Protein AF-V4NIL1-F1 (afdb_monomer_lite)

Structure (mmCIF, N/CA/C/O backbone):
data_AF-V4NIL1-F1
#
_entry.id   AF-V4NIL1-F1
#
loop_
_atom_site.group_PDB
_atom_site.id
_atom_site.type_symbol
_atom_site.label_atom_id
_atom_site.label_alt_id
_atom_site.label_comp_id
_atom_site.label_asym_id
_atom_site.label_entity_id
_atom_site.label_seq_id
_atom_site.pdbx_PDB_ins_code
_atom_site.Cartn_x
_atom_site.Cartn_y
_atom_site.Cartn_z
_atom_site.occupancy
_atom_site.B_iso_or_equiv
_atom_site.auth_seq_id
_atom_site.auth_comp_id
_atom_site.auth_asym_id
_atom_site.auth_atom_id
_atom_site.pdbx_PDB_model_num
ATOM 1 N N . MET A 1 1 ? -1.219 77.498 -0.503 1.00 43.25 1 MET A N 1
ATOM 2 C CA . MET A 1 1 ? -2.189 77.074 -1.540 1.00 43.25 1 MET A CA 1
ATOM 3 C C . MET A 1 1 ? -2.901 75.789 -1.076 1.00 43.25 1 MET A C 1
ATOM 5 O O . MET A 1 1 ? -2.664 74.722 -1.601 1.00 43.25 1 MET A O 1
ATOM 9 N N . LYS A 1 2 ? -3.561 75.723 0.083 1.00 44.47 2 LYS A N 1
ATOM 10 C CA . LYS A 1 2 ? -4.919 76.182 0.446 1.00 44.47 2 LYS A CA 1
ATOM 11 C C . LYS A 1 2 ? -6.154 75.557 -0.244 1.00 44.47 2 LYS A C 1
ATOM 13 O O . LYS A 1 2 ? -7.225 75.827 0.271 1.00 44.47 2 LYS A O 1
ATOM 18 N N . HIS A 1 3 ? -6.069 74.668 -1.248 1.00 43.72 3 HIS A N 1
ATOM 19 C CA . HIS A 1 3 ? -7.314 74.129 -1.858 1.00 43.72 3 HIS A CA 1
ATOM 20 C C . HIS A 1 3 ? -7.399 72.647 -2.268 1.00 43.72 3 HIS A C 1
ATOM 22 O O . HIS A 1 3 ? -8.458 72.251 -2.731 1.00 43.72 3 HIS A O 1
ATOM 28 N N . PHE A 1 4 ? -6.408 71.788 -2.018 1.00 43.69 4 PHE A N 1
ATOM 29 C CA . PHE A 1 4 ? -6.580 70.338 -2.280 1.00 43.69 4 PHE A CA 1
ATOM 30 C C . PHE A 1 4 ? -6.965 69.513 -1.041 1.00 43.69 4 PHE A C 1
ATOM 32 O O . PHE A 1 4 ? -7.106 68.296 -1.094 1.00 43.69 4 PHE A O 1
ATOM 39 N N . LEU A 1 5 ? -7.205 70.196 0.081 1.00 43.00 5 LEU A N 1
ATOM 40 C CA . LEU A 1 5 ? -7.818 69.643 1.281 1.00 43.00 5 LEU A CA 1
ATOM 41 C C . LEU A 1 5 ? -9.342 69.685 1.117 1.00 43.00 5 LEU A C 1
ATOM 43 O O . LEU A 1 5 ? -9.956 70.663 1.539 1.00 43.00 5 LEU A O 1
ATOM 47 N N . LYS A 1 6 ? -9.915 68.670 0.457 1.00 42.50 6 LYS A N 1
ATOM 48 C CA . LYS A 1 6 ? -11.299 68.154 0.577 1.00 42.50 6 LYS A CA 1
ATOM 49 C C . LYS A 1 6 ? -11.671 67.419 -0.713 1.00 42.50 6 LYS A C 1
ATOM 51 O O . LYS A 1 6 ? -11.491 67.965 -1.791 1.00 42.50 6 LYS A O 1
ATOM 56 N N . ILE A 1 7 ? -12.311 66.261 -0.542 1.00 48.97 7 ILE A N 1
ATOM 57 C CA . ILE A 1 7 ? -12.975 65.434 -1.567 1.00 48.97 7 ILE A CA 1
ATOM 58 C C . ILE A 1 7 ? -12.047 64.395 -2.203 1.00 48.97 7 ILE A C 1
ATOM 60 O O . ILE A 1 7 ? -11.351 64.664 -3.166 1.00 48.97 7 ILE A O 1
ATOM 64 N N . PHE A 1 8 ? -12.040 63.200 -1.617 1.00 42.56 8 PHE A N 1
ATOM 65 C CA . PHE A 1 8 ? -12.486 61.944 -2.240 1.00 42.56 8 PHE A CA 1
ATOM 66 C C . PHE A 1 8 ? -12.388 60.886 -1.126 1.00 42.56 8 PHE A C 1
ATOM 68 O O . PHE A 1 8 ? -11.316 60.430 -0.756 1.00 42.56 8 PHE A O 1
ATOM 75 N N . LEU A 1 9 ? -13.438 60.793 -0.310 1.00 40.81 9 LEU A N 1
ATOM 76 C CA . LEU A 1 9 ? -14.418 59.706 -0.407 1.00 40.81 9 LEU A CA 1
ATOM 77 C C . LEU A 1 9 ? -13.811 58.357 -0.001 1.00 40.81 9 LEU A C 1
ATOM 79 O O . LEU A 1 9 ? -13.257 57.624 -0.809 1.00 40.81 9 LEU A O 1
ATOM 83 N N . ILE A 1 10 ? -13.947 58.088 1.299 1.00 49.12 10 ILE A N 1
ATOM 84 C CA . ILE A 1 10 ? -14.328 56.808 1.912 1.00 49.12 10 ILE A CA 1
ATOM 85 C C . ILE A 1 10 ? -14.485 55.691 0.868 1.00 49.12 10 ILE A C 1
ATOM 87 O O . ILE A 1 10 ? -15.557 55.513 0.295 1.00 49.12 10 ILE A O 1
ATOM 91 N N . SER A 1 11 ? -13.422 54.923 0.644 1.00 42.00 11 SER A N 1
ATOM 92 C CA . SER A 1 11 ? -13.548 53.591 0.066 1.00 42.00 11 SER A CA 1
ATOM 93 C C . SER A 1 11 ? -13.530 52.619 1.237 1.00 42.00 11 SER A C 1
ATOM 95 O O . SER A 1 11 ? -12.477 52.263 1.765 1.00 42.00 11 SER A O 1
ATOM 97 N N . ALA A 1 12 ? -14.722 52.284 1.728 1.00 49.41 12 ALA A N 1
ATOM 98 C CA . ALA A 1 12 ? -14.897 51.150 2.613 1.00 49.41 12 ALA A CA 1
ATOM 99 C C . ALA A 1 12 ? -14.550 49.900 1.798 1.00 49.41 12 ALA A C 1
ATOM 101 O O . ALA A 1 12 ? -15.352 49.434 0.992 1.00 49.41 12 ALA A O 1
ATOM 102 N N . VAL A 1 13 ? -13.327 49.397 1.965 1.00 53.53 13 VAL A N 1
ATOM 103 C CA . VAL A 1 13 ? -12.942 48.080 1.465 1.00 53.53 13 VAL A CA 1
ATOM 104 C C . VAL A 1 13 ? -13.720 47.066 2.294 1.00 53.53 13 VAL A C 1
ATOM 106 O O . VAL A 1 13 ? -13.313 46.677 3.387 1.00 53.53 13 VAL A O 1
ATOM 109 N N . THR A 1 14 ? -14.891 46.678 1.803 1.00 55.06 14 THR A N 1
ATOM 110 C CA . THR A 1 14 ? -15.589 45.482 2.256 1.00 55.06 14 THR A CA 1
ATOM 111 C C . THR A 1 14 ? -14.686 44.302 1.926 1.00 55.06 14 THR A C 1
ATOM 113 O O . THR A 1 14 ? -14.590 43.875 0.775 1.00 55.06 14 THR A O 1
ATOM 116 N N . ALA A 1 15 ? -13.989 43.796 2.943 1.00 53.03 15 ALA A N 1
ATOM 117 C CA . ALA A 1 15 ? -13.322 42.507 2.900 1.00 53.03 15 ALA A CA 1
ATOM 118 C C . ALA A 1 15 ? -14.399 41.439 2.681 1.00 53.03 15 ALA A C 1
ATOM 120 O O . ALA A 1 15 ? -14.999 40.922 3.623 1.00 53.03 15 ALA A O 1
ATOM 121 N N . THR A 1 16 ? -14.696 41.150 1.417 1.00 50.47 16 THR A N 1
ATOM 122 C CA . THR A 1 16 ? -15.377 39.917 1.054 1.00 50.47 16 THR A CA 1
ATOM 123 C C . THR A 1 16 ? -14.408 38.809 1.431 1.00 50.47 16 THR A C 1
ATOM 125 O O . THR A 1 16 ? -13.384 38.607 0.786 1.00 50.47 16 THR A O 1
ATOM 128 N N . ALA A 1 17 ? -14.674 38.157 2.563 1.00 51.53 17 ALA A N 1
ATOM 129 C CA . ALA A 1 17 ? -14.031 36.902 2.891 1.00 51.53 17 ALA A CA 1
ATOM 130 C C . ALA A 1 17 ? -14.327 35.967 1.718 1.00 51.53 17 ALA A C 1
ATOM 132 O O . ALA A 1 17 ? -15.462 35.515 1.555 1.00 51.53 17 ALA A O 1
ATOM 133 N N . LEU A 1 18 ? -13.333 35.747 0.852 1.00 51.47 18 LEU A N 1
ATOM 134 C CA . LEU A 1 18 ? -13.399 34.644 -0.088 1.00 51.47 18 LEU A CA 1
ATOM 135 C C . LEU A 1 18 ? -13.673 33.407 0.772 1.00 51.47 18 LEU A C 1
ATOM 137 O O . LEU A 1 18 ? -12.926 33.195 1.735 1.00 51.47 18 LEU A O 1
ATOM 141 N N . PRO A 1 19 ? -14.723 32.613 0.493 1.00 53.69 19 PRO A N 1
ATOM 142 C CA . PRO A 1 19 ? -14.821 31.306 1.106 1.00 53.69 19 PRO A CA 1
ATOM 143 C C . PRO A 1 19 ? -13.507 30.614 0.768 1.00 53.69 19 PRO A C 1
ATOM 145 O O . PRO A 1 19 ? -13.183 30.434 -0.408 1.00 53.69 19 PRO A O 1
ATOM 148 N N . ALA A 1 20 ? -12.708 30.330 1.800 1.00 52.22 20 ALA A N 1
ATOM 149 C CA . ALA A 1 20 ? -11.580 29.439 1.659 1.00 52.22 20 ALA A CA 1
ATOM 150 C C . ALA A 1 20 ? -12.162 28.220 0.959 1.00 52.22 20 ALA A C 1
ATOM 152 O O . ALA A 1 20 ? -13.078 27.591 1.495 1.00 52.22 20 ALA A O 1
ATOM 153 N N . ALA A 1 21 ? -11.722 27.964 -0.276 1.00 48.22 21 ALA A N 1
ATOM 154 C CA . ALA A 1 21 ? -11.978 26.687 -0.898 1.00 48.22 21 ALA A CA 1
ATOM 155 C C . ALA A 1 21 ? -11.570 25.689 0.174 1.00 48.22 21 ALA A C 1
ATOM 157 O O . ALA A 1 21 ? -10.415 25.696 0.612 1.00 48.22 21 ALA A O 1
ATOM 158 N N . ALA A 1 22 ? -12.543 24.946 0.700 1.00 45.50 22 ALA A N 1
ATOM 159 C CA . ALA A 1 22 ? -12.224 23.792 1.490 1.00 45.50 22 ALA A CA 1
ATOM 160 C C . ALA A 1 22 ? -11.367 22.978 0.531 1.00 45.50 22 ALA A C 1
ATOM 162 O O . ALA A 1 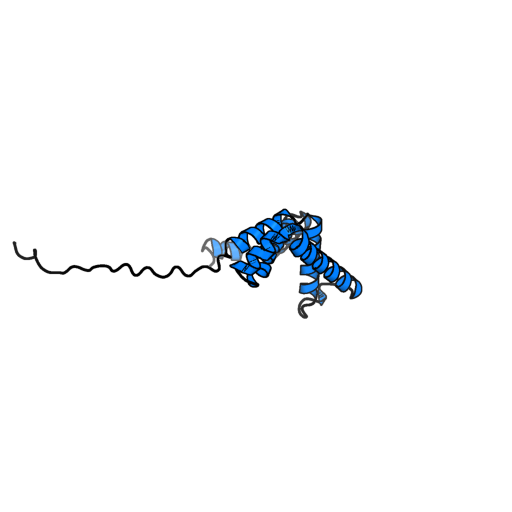22 ? -11.871 22.364 -0.411 1.00 45.50 22 ALA A O 1
ATOM 163 N N . ASN A 1 23 ? -10.048 23.023 0.733 1.00 46.41 23 ASN A N 1
ATOM 164 C CA . ASN A 1 23 ? -9.220 21.903 0.365 1.00 46.41 23 ASN A CA 1
ATOM 165 C C . ASN A 1 23 ? -10.045 20.701 0.814 1.00 46.41 23 ASN A C 1
ATOM 167 O O . ASN A 1 23 ? -10.635 20.743 1.901 1.00 46.41 23 ASN A O 1
ATOM 171 N N . ALA A 1 24 ? -10.128 19.659 -0.001 1.00 50.00 24 ALA A N 1
ATOM 172 C CA . ALA A 1 24 ? -10.564 18.355 0.470 1.00 50.00 24 ALA A CA 1
ATOM 173 C C . ALA A 1 24 ? -9.529 17.832 1.496 1.00 50.00 24 ALA A C 1
ATOM 175 O O . ALA A 1 24 ? -8.911 16.789 1.320 1.00 50.00 24 ALA A O 1
ATOM 176 N N . ALA A 1 25 ? -9.276 18.628 2.538 1.00 53.22 25 ALA A N 1
ATOM 177 C CA . ALA A 1 25 ? -8.710 18.294 3.805 1.00 53.22 25 ALA A CA 1
ATOM 178 C C . ALA A 1 25 ? -9.727 17.324 4.368 1.00 53.22 25 ALA A C 1
ATOM 180 O O . ALA A 1 25 ? -10.778 17.698 4.887 1.00 53.22 25 ALA A O 1
ATOM 181 N N . THR A 1 26 ? -9.428 16.063 4.103 1.00 68.88 26 THR A N 1
ATOM 182 C CA . THR A 1 26 ? -9.971 14.909 4.785 1.00 68.88 26 THR A CA 1
ATOM 183 C C . THR A 1 26 ? -10.296 15.309 6.220 1.00 68.88 26 THR A C 1
ATOM 185 O O . THR A 1 26 ? -9.435 15.844 6.930 1.00 68.88 26 THR A O 1
ATOM 188 N N . GLY A 1 27 ? -11.564 15.174 6.609 1.00 87.12 27 GLY A N 1
ATOM 189 C CA . GLY A 1 27 ? -12.029 15.642 7.909 1.00 87.12 27 GLY A CA 1
ATOM 190 C C . GLY A 1 27 ? -11.209 15.027 9.052 1.00 87.12 27 GLY A C 1
ATOM 191 O O . GLY A 1 27 ? -10.465 14.055 8.853 1.00 87.12 27 GLY A O 1
ATOM 192 N N . PRO A 1 28 ? -11.299 15.579 10.274 1.00 93.44 28 PRO A N 1
ATOM 193 C CA . PRO A 1 28 ? -10.537 15.074 11.415 1.00 93.44 28 PRO A CA 1
ATOM 194 C C . PRO A 1 28 ? -10.706 13.561 11.642 1.00 93.44 28 PRO A C 1
ATOM 196 O O . PRO A 1 28 ? -9.765 12.892 12.069 1.00 93.44 28 PRO A O 1
ATOM 199 N N . ALA A 1 29 ? -11.874 13.001 11.306 1.00 96.00 29 ALA A N 1
ATOM 200 C CA . ALA A 1 29 ? -12.145 11.574 11.436 1.00 96.00 29 ALA A CA 1
ATOM 201 C C . ALA A 1 29 ? -11.389 10.730 10.392 1.00 96.00 29 ALA A C 1
ATOM 203 O O . ALA A 1 29 ? -10.794 9.709 10.737 1.00 96.00 29 ALA A O 1
ATOM 204 N N . THR A 1 30 ? -11.323 11.182 9.139 1.00 96.81 30 THR A N 1
ATOM 205 C CA . THR A 1 30 ? -10.501 10.556 8.094 1.00 96.81 30 THR A CA 1
ATOM 206 C C . THR A 1 30 ? -9.017 10.593 8.454 1.00 96.81 30 THR A C 1
ATOM 208 O O . THR A 1 30 ? -8.294 9.621 8.232 1.00 96.81 30 THR A O 1
ATOM 211 N N . GLN A 1 31 ? -8.530 11.692 9.033 1.00 96.56 31 GLN A N 1
ATOM 212 C CA . GLN A 1 31 ? -7.140 11.779 9.495 1.00 96.56 31 GLN A CA 1
ATOM 213 C C . GLN A 1 31 ? -6.855 10.773 10.618 1.00 96.56 31 GLN A C 1
ATOM 215 O O . GLN A 1 31 ? -5.830 10.090 10.575 1.00 96.56 31 GLN A O 1
ATOM 220 N N . ALA A 1 32 ? -7.781 10.618 11.571 1.00 98.00 32 ALA A N 1
ATOM 221 C CA . ALA A 1 32 ? -7.675 9.618 12.633 1.00 98.00 32 ALA A CA 1
ATOM 222 C C . ALA A 1 32 ? -7.630 8.185 12.075 1.00 98.00 32 ALA A C 1
ATOM 224 O O . ALA A 1 32 ? -6.753 7.409 12.461 1.00 98.00 32 ALA A O 1
ATOM 225 N N . LEU A 1 33 ? -8.501 7.854 11.114 1.00 98.62 33 LEU A N 1
ATOM 226 C CA . LEU A 1 33 ? -8.471 6.556 10.436 1.00 98.62 33 LEU A CA 1
ATOM 227 C C . LEU A 1 33 ? -7.144 6.338 9.707 1.00 98.62 33 LEU A C 1
ATOM 229 O O . LEU A 1 33 ? -6.504 5.308 9.893 1.00 98.62 33 LEU A O 1
A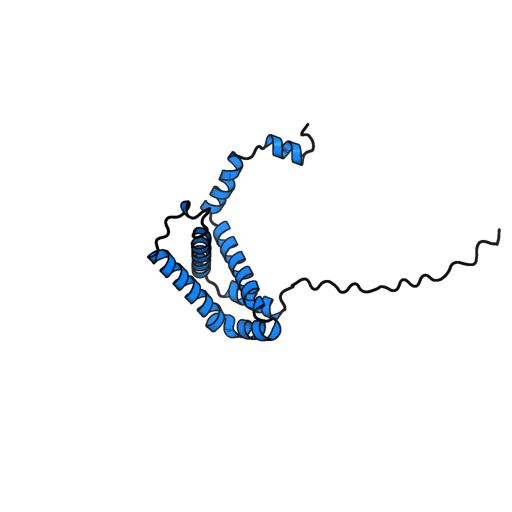TOM 233 N N . SER A 1 34 ? -6.681 7.331 8.949 1.00 98.31 34 SER A N 1
ATOM 234 C CA . SER A 1 34 ? -5.406 7.274 8.221 1.00 98.31 34 SER A CA 1
ATOM 235 C C . SER A 1 34 ? -4.232 6.995 9.166 1.00 98.31 34 SER A C 1
ATOM 237 O O . SER A 1 34 ? -3.413 6.113 8.908 1.00 98.31 34 SER A O 1
ATOM 239 N N . ALA A 1 35 ? -4.179 7.708 10.295 1.00 98.31 35 ALA A N 1
ATOM 240 C CA . ALA A 1 35 ? -3.160 7.520 11.320 1.00 98.31 35 ALA A CA 1
ATOM 241 C C . ALA A 1 35 ? -3.252 6.142 11.990 1.00 98.31 35 ALA A C 1
ATOM 243 O O . ALA A 1 35 ? -2.220 5.553 12.314 1.00 98.31 35 ALA A O 1
ATOM 244 N N . CYS A 1 36 ? -4.464 5.621 12.206 1.00 98.69 36 CYS A N 1
ATOM 245 C CA . CYS A 1 36 ? -4.653 4.270 12.717 1.00 98.69 36 CYS A CA 1
ATOM 246 C C . CYS A 1 36 ? -4.127 3.222 11.732 1.00 98.69 36 CYS A C 1
ATOM 248 O O . CYS A 1 36 ? -3.273 2.428 12.111 1.00 98.69 36 CYS A O 1
ATOM 250 N N . LEU A 1 37 ? -4.540 3.27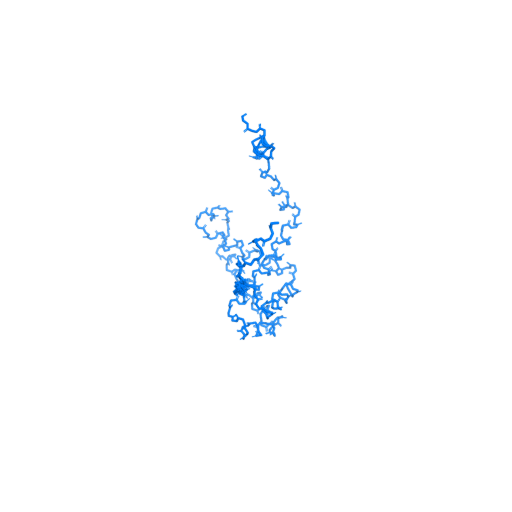3 10.460 1.00 98.56 37 LEU A N 1
ATOM 251 C CA . LEU A 1 37 ? -4.104 2.312 9.441 1.00 98.56 37 LEU A CA 1
ATOM 252 C C . LEU A 1 37 ? -2.577 2.257 9.322 1.00 98.56 37 LEU A C 1
ATOM 254 O O . LEU A 1 37 ? -1.991 1.178 9.336 1.00 98.56 37 LEU A O 1
ATOM 258 N N . VAL A 1 38 ? -1.927 3.423 9.255 1.00 98.00 38 VAL A N 1
ATOM 259 C CA . VAL A 1 38 ? -0.463 3.534 9.157 1.00 98.00 38 VAL A CA 1
ATOM 260 C C . VAL A 1 38 ? 0.247 2.957 10.385 1.00 98.00 38 VAL A C 1
ATOM 262 O O . VAL A 1 38 ? 1.320 2.377 10.245 1.00 98.00 38 VAL A O 1
ATOM 265 N N . ARG A 1 39 ? -0.325 3.121 11.584 1.00 98.12 39 ARG A N 1
ATOM 266 C CA . ARG A 1 39 ? 0.257 2.621 12.838 1.00 98.12 39 ARG A CA 1
ATOM 267 C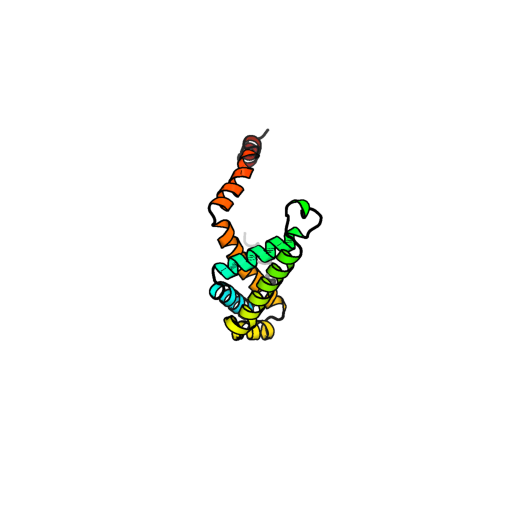 C . ARG A 1 39 ? 0.016 1.125 13.045 1.00 98.12 39 ARG A C 1
ATOM 269 O O . ARG A 1 39 ? 0.874 0.461 13.616 1.00 98.12 39 ARG A O 1
ATOM 276 N N . SER A 1 40 ? -1.139 0.621 12.622 1.00 98.38 40 SER A N 1
ATOM 277 C CA . SER A 1 40 ? -1.553 -0.769 12.837 1.00 98.38 40 SER A CA 1
ATOM 278 C C . SER A 1 40 ? -0.996 -1.730 11.785 1.00 98.38 40 SER A C 1
ATOM 280 O O . SER A 1 40 ? -0.871 -2.921 12.058 1.00 98.38 40 SER A O 1
ATOM 282 N N . ALA A 1 41 ? -0.640 -1.241 10.594 1.00 97.75 41 ALA A N 1
ATOM 283 C CA . ALA A 1 41 ? -0.019 -2.064 9.562 1.00 97.75 41 ALA A CA 1
ATOM 284 C C . ALA A 1 41 ? 1.450 -2.388 9.888 1.00 97.75 41 ALA A C 1
ATOM 286 O O . ALA A 1 41 ? 2.303 -1.501 9.991 1.00 97.75 41 ALA A O 1
ATOM 287 N N . SER A 1 42 ? 1.761 -3.679 9.978 1.00 96.75 42 SER A N 1
ATOM 288 C CA . SER A 1 42 ? 3.124 -4.193 10.125 1.00 96.75 42 SER A CA 1
ATOM 289 C C . SER A 1 42 ? 3.956 -4.031 8.841 1.00 96.75 42 SER A C 1
ATOM 291 O O . SER A 1 42 ? 3.451 -3.640 7.786 1.00 96.75 42 SER A O 1
ATOM 293 N N . ALA A 1 43 ? 5.250 -4.359 8.908 1.00 92.94 43 ALA A N 1
ATOM 294 C CA . ALA A 1 43 ? 6.106 -4.406 7.720 1.00 92.94 43 ALA A CA 1
ATOM 295 C C . ALA A 1 43 ? 5.612 -5.446 6.692 1.00 92.94 43 ALA A C 1
ATOM 297 O O . ALA A 1 43 ? 5.570 -5.156 5.496 1.00 92.94 43 ALA A O 1
ATOM 298 N N . ASP A 1 44 ? 5.155 -6.615 7.149 1.00 95.50 44 ASP A N 1
ATOM 299 C CA . ASP A 1 44 ? 4.618 -7.668 6.275 1.00 95.50 44 ASP A CA 1
ATOM 300 C C . ASP A 1 44 ? 3.286 -7.261 5.629 1.00 95.50 44 ASP A C 1
ATOM 302 O O . ASP A 1 44 ? 3.015 -7.591 4.470 1.00 95.50 44 ASP A O 1
ATOM 306 N N . ASP A 1 45 ? 2.467 -6.479 6.337 1.00 97.31 45 ASP A N 1
ATOM 307 C CA . ASP A 1 45 ? 1.244 -5.906 5.770 1.00 97.31 45 ASP A CA 1
ATOM 308 C C . ASP A 1 45 ? 1.564 -4.898 4.658 1.00 97.31 45 ASP A C 1
ATOM 310 O O . ASP A 1 45 ? 0.912 -4.892 3.614 1.00 97.31 45 ASP A O 1
ATOM 314 N N . GLN A 1 46 ? 2.603 -4.075 4.837 1.00 94.25 46 GLN A N 1
ATOM 315 C CA . GLN A 1 46 ? 3.064 -3.143 3.802 1.00 94.25 46 GLN A CA 1
ATOM 316 C C . GLN A 1 46 ? 3.562 -3.891 2.560 1.00 94.25 46 GLN A C 1
ATOM 318 O O . GLN A 1 46 ? 3.214 -3.516 1.438 1.00 94.25 46 GLN A O 1
ATOM 323 N N . VAL A 1 47 ? 4.302 -4.990 2.740 1.00 94.88 47 VAL A N 1
ATOM 324 C CA . VAL A 1 47 ? 4.708 -5.872 1.634 1.00 94.88 47 VAL A CA 1
ATOM 325 C C . VAL A 1 47 ? 3.485 -6.483 0.950 1.00 94.88 47 VAL A C 1
ATOM 327 O O . VAL A 1 47 ? 3.407 -6.486 -0.279 1.00 94.88 47 VAL A O 1
ATOM 330 N N . THR A 1 48 ? 2.507 -6.962 1.719 1.00 97.25 48 THR A N 1
ATOM 331 C CA . THR A 1 48 ? 1.245 -7.498 1.187 1.00 97.25 48 THR A CA 1
ATOM 332 C C . THR A 1 48 ? 0.527 -6.461 0.324 1.00 97.25 48 THR A C 1
ATOM 334 O O . THR A 1 48 ? 0.145 -6.763 -0.810 1.00 97.25 48 THR A O 1
ATOM 337 N N . LEU A 1 49 ? 0.421 -5.221 0.808 1.00 96.81 49 LEU A N 1
ATOM 338 C CA . LEU A 1 49 ? -0.217 -4.121 0.090 1.00 96.81 49 LEU A CA 1
ATOM 339 C C . LEU A 1 49 ? 0.525 -3.760 -1.206 1.00 96.81 49 LEU A C 1
ATOM 341 O O . LEU A 1 49 ? -0.106 -3.600 -2.249 1.00 96.81 49 LEU A O 1
ATOM 345 N N . VAL A 1 50 ? 1.858 -3.680 -1.171 1.00 96.31 50 VAL A N 1
ATOM 346 C CA . VAL A 1 50 ? 2.683 -3.400 -2.359 1.00 96.31 50 VAL A CA 1
ATOM 347 C C . VAL A 1 50 ? 2.551 -4.511 -3.401 1.00 96.31 50 VAL A C 1
ATOM 349 O O . VAL A 1 50 ? 2.378 -4.224 -4.586 1.00 96.31 50 VAL A O 1
ATOM 352 N N . ARG A 1 51 ? 2.586 -5.784 -2.983 1.00 96.50 51 ARG A N 1
ATOM 353 C CA . ARG A 1 51 ? 2.409 -6.929 -3.895 1.00 96.50 51 ARG A CA 1
ATOM 354 C C . ARG A 1 51 ? 1.034 -6.911 -4.548 1.00 96.50 51 ARG A C 1
ATOM 356 O O . ARG A 1 51 ? 0.927 -7.172 -5.745 1.00 96.50 51 ARG A O 1
ATOM 363 N N . TRP A 1 52 ? 0.000 -6.586 -3.776 1.00 97.69 52 TRP A N 1
ATOM 364 C CA . TRP A 1 52 ? -1.356 -6.422 -4.284 1.00 97.69 52 TRP A CA 1
ATOM 365 C C . TRP A 1 52 ? -1.460 -5.281 -5.301 1.00 97.69 52 TRP A C 1
ATOM 367 O O . TRP A 1 52 ? -1.958 -5.499 -6.407 1.00 97.69 52 TRP A O 1
ATOM 377 N N . ALA A 1 53 ? -0.899 -4.110 -4.989 1.00 95.62 53 ALA A N 1
ATOM 378 C CA . ALA A 1 53 ? -0.875 -2.971 -5.903 1.00 95.62 53 ALA A CA 1
ATOM 379 C C . ALA A 1 53 ? -0.138 -3.299 -7.214 1.00 95.62 53 ALA A C 1
ATOM 381 O O . ALA A 1 53 ? -0.667 -3.055 -8.300 1.00 95.62 53 ALA A O 1
ATOM 382 N N . PHE A 1 54 ? 1.048 -3.914 -7.131 1.00 96.25 54 PHE A N 1
ATOM 383 C CA . PHE A 1 54 ? 1.805 -4.360 -8.303 1.00 96.25 54 PHE A CA 1
ATOM 384 C C . PHE A 1 54 ? 1.003 -5.346 -9.158 1.00 96.25 54 PHE A C 1
ATOM 386 O O . PHE A 1 54 ? 0.908 -5.169 -10.371 1.00 96.25 54 PHE A O 1
ATOM 393 N N . ALA A 1 55 ? 0.375 -6.348 -8.538 1.00 97.25 55 ALA A N 1
ATOM 394 C CA . ALA A 1 55 ? -0.395 -7.356 -9.257 1.00 97.25 55 ALA A CA 1
ATOM 395 C C 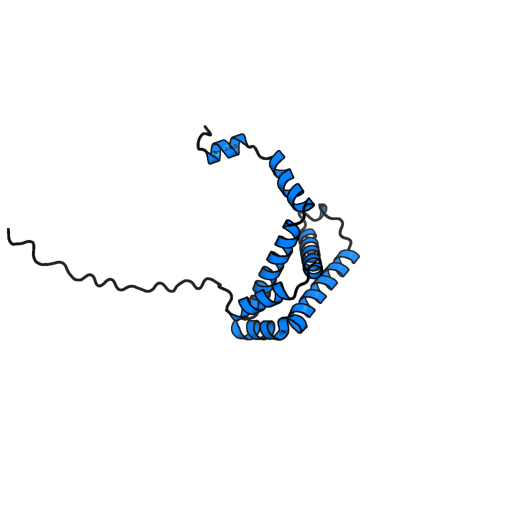. ALA A 1 55 ? -1.607 -6.775 -9.997 1.00 97.25 55 ALA A C 1
ATOM 397 O O . ALA A 1 55 ? -1.940 -7.262 -11.075 1.00 97.25 55 ALA A O 1
ATOM 398 N N . ILE A 1 56 ? -2.262 -5.743 -9.454 1.00 95.88 56 ILE A N 1
ATOM 399 C CA . ILE A 1 56 ? -3.347 -5.038 -10.151 1.00 95.88 56 ILE A CA 1
ATOM 400 C C . ILE A 1 56 ? -2.798 -4.230 -11.326 1.00 95.88 56 ILE A C 1
ATOM 402 O O . ILE A 1 56 ? -3.324 -4.344 -12.433 1.00 95.88 56 ILE A O 1
ATOM 406 N N . MET A 1 57 ? -1.734 -3.448 -11.115 1.00 96.38 57 MET A N 1
ATOM 407 C CA . MET A 1 57 ? -1.122 -2.638 -12.177 1.00 96.38 57 MET A CA 1
ATOM 408 C C . MET A 1 57 ? -0.632 -3.503 -13.342 1.00 96.38 57 MET A C 1
ATOM 410 O O . MET A 1 57 ? -0.861 -3.170 -14.503 1.00 96.38 57 MET A O 1
ATOM 414 N N . ALA A 1 58 ? -0.051 -4.663 -13.036 1.00 96.94 58 ALA A N 1
ATOM 415 C CA . ALA A 1 58 ? 0.418 -5.640 -14.009 1.00 96.94 58 ALA A CA 1
ATOM 416 C C . ALA A 1 58 ? -0.697 -6.253 -14.882 1.00 96.94 58 ALA A C 1
ATOM 418 O O . ALA A 1 58 ? -0.410 -6.905 -15.880 1.00 96.94 58 ALA A O 1
ATOM 419 N N . ARG A 1 59 ? -1.982 -6.048 -14.558 1.00 95.25 59 ARG A N 1
ATOM 420 C CA . ARG A 1 59 ? -3.104 -6.458 -15.425 1.00 95.25 59 ARG A CA 1
ATOM 421 C C . ARG A 1 59 ? -3.427 -5.442 -16.513 1.00 95.25 59 ARG A C 1
ATOM 423 O O . ARG A 1 59 ? -4.233 -5.748 -17.391 1.00 95.25 59 ARG A O 1
ATOM 430 N N . HIS A 1 60 ? -2.840 -4.248 -16.470 1.00 96.75 60 HIS A N 1
ATOM 431 C CA . HIS A 1 60 ? -3.087 -3.235 -17.482 1.00 96.75 60 HIS A CA 1
ATOM 432 C C . HIS A 1 60 ? -2.504 -3.679 -18.844 1.00 96.75 60 HIS A C 1
ATOM 434 O O . HIS A 1 60 ? -1.315 -3.993 -18.915 1.00 96.75 60 HIS A O 1
ATOM 440 N N . PRO A 1 61 ? -3.279 -3.659 -19.952 1.00 95.88 61 PRO A N 1
ATOM 441 C CA . PRO A 1 61 ? -2.868 -4.265 -21.227 1.00 95.88 61 PRO A CA 1
ATOM 442 C C . PRO A 1 61 ? -1.550 -3.749 -21.813 1.00 95.88 61 PRO A C 1
ATOM 444 O O . PRO A 1 61 ? -0.899 -4.461 -22.564 1.00 95.88 61 PRO A O 1
ATOM 447 N N . LYS A 1 62 ? -1.158 -2.510 -21.484 1.00 97.44 62 LYS A N 1
ATOM 448 C CA . LYS A 1 62 ? 0.077 -1.882 -21.988 1.00 97.44 62 LYS A CA 1
ATOM 449 C C . LYS A 1 62 ? 1.356 -2.233 -21.216 1.00 97.44 62 LYS A C 1
ATOM 451 O O . LYS A 1 62 ? 2.407 -1.741 -21.596 1.00 97.44 62 LYS A O 1
ATOM 456 N N . VAL A 1 63 ? 1.252 -2.962 -20.107 1.00 96.50 63 VAL A N 1
ATOM 457 C CA . VAL A 1 63 ? 2.409 -3.343 -19.268 1.00 96.50 63 VAL A CA 1
ATOM 458 C C . VAL A 1 63 ? 2.343 -4.800 -18.811 1.00 96.50 63 VAL A C 1
ATOM 460 O O . VAL A 1 63 ? 3.187 -5.250 -18.042 1.00 96.50 63 VAL A O 1
ATOM 463 N N . ALA A 1 64 ? 1.316 -5.545 -19.230 1.00 94.94 64 ALA A N 1
ATOM 464 C CA . ALA A 1 64 ? 1.105 -6.919 -18.788 1.00 94.94 64 ALA A CA 1
ATOM 465 C C . ALA A 1 64 ? 2.240 -7.858 -19.224 1.00 94.94 64 ALA A C 1
ATOM 467 O O . ALA A 1 64 ? 2.528 -8.830 -18.531 1.00 94.94 64 ALA A O 1
ATOM 468 N N . ASP A 1 65 ? 2.915 -7.528 -20.324 1.00 95.94 65 ASP A N 1
ATOM 469 C CA . ASP A 1 65 ? 4.116 -8.192 -20.829 1.00 95.94 65 ASP A CA 1
ATOM 470 C C . ASP A 1 65 ? 5.327 -8.067 -19.887 1.00 95.94 65 ASP A C 1
ATOM 472 O O . ASP A 1 65 ? 6.232 -8.896 -19.944 1.00 95.94 65 ASP A O 1
ATOM 476 N N . MET A 1 66 ? 5.325 -7.093 -18.970 1.00 96.00 66 MET A N 1
ATOM 477 C CA . MET A 1 66 ? 6.394 -6.892 -17.986 1.00 96.00 66 MET A CA 1
ATOM 478 C C . MET A 1 66 ? 6.310 -7.845 -16.779 1.00 96.00 66 MET A C 1
ATOM 480 O O . MET A 1 66 ? 7.176 -7.802 -15.905 1.00 96.00 66 MET A O 1
ATOM 484 N N . SER A 1 67 ? 5.271 -8.685 -16.676 1.00 95.19 67 SER A N 1
ATOM 485 C CA . SER A 1 67 ? 5.079 -9.587 -15.533 1.00 95.19 67 SER A CA 1
ATOM 486 C C . SER A 1 67 ? 4.616 -10.985 -15.953 1.00 95.19 67 SER A C 1
ATOM 488 O O . SER A 1 67 ? 3.867 -11.144 -16.910 1.00 95.19 67 SER A O 1
ATOM 490 N N . ALA A 1 68 ? 4.990 -12.002 -15.174 1.00 94.94 68 ALA A N 1
ATOM 491 C CA . ALA A 1 68 ? 4.555 -13.389 -15.366 1.00 94.94 68 ALA A CA 1
ATOM 492 C C . ALA A 1 68 ? 3.667 -13.890 -14.207 1.00 94.94 68 ALA A C 1
ATOM 494 O O . ALA A 1 68 ? 3.791 -15.031 -13.762 1.00 94.94 68 ALA A O 1
ATOM 495 N N . ILE A 1 69 ? 2.791 -13.031 -13.667 1.00 96.62 69 ILE A N 1
ATOM 496 C CA . ILE A 1 69 ? 1.910 -13.406 -12.550 1.00 96.62 69 ILE A CA 1
ATOM 497 C C . ILE A 1 69 ? 0.859 -14.408 -13.044 1.00 96.62 69 ILE A C 1
ATOM 499 O O . ILE A 1 69 ? -0.029 -14.067 -13.825 1.00 96.62 69 ILE A O 1
ATOM 503 N N . SER A 1 70 ? 0.930 -15.645 -12.555 1.00 96.38 70 SER A N 1
ATOM 504 C CA . SER A 1 70 ? -0.061 -16.680 -12.869 1.00 96.38 70 SER A CA 1
ATOM 505 C C . SER A 1 70 ? -1.436 -16.377 -12.261 1.00 96.38 70 SER A C 1
ATOM 507 O O . SER A 1 70 ? -1.570 -15.628 -11.289 1.00 96.38 70 SER A O 1
ATOM 509 N N . ALA A 1 71 ? -2.481 -17.021 -12.787 1.00 96.06 71 ALA A N 1
ATOM 510 C CA . ALA A 1 71 ? -3.840 -16.873 -12.268 1.00 96.06 71 ALA A CA 1
ATOM 511 C C . ALA A 1 71 ? -3.960 -17.265 -10.782 1.00 96.06 71 ALA A C 1
ATOM 513 O O . ALA A 1 71 ? -4.616 -16.564 -10.013 1.00 96.06 71 ALA A O 1
ATOM 514 N N . SER A 1 72 ? -3.294 -18.344 -10.353 1.00 97.81 72 SER A N 1
ATOM 515 C CA . SER A 1 72 ? -3.314 -18.791 -8.954 1.00 97.81 72 SER A CA 1
ATOM 516 C C . SER A 1 72 ? -2.591 -17.813 -8.023 1.00 97.81 72 SER A C 1
ATOM 518 O O . SER A 1 72 ? -3.112 -17.491 -6.955 1.00 97.81 72 SER A O 1
ATOM 520 N N . GLN A 1 73 ? -1.440 -17.272 -8.443 1.00 97.75 73 GLN A N 1
ATOM 521 C CA . GLN A 1 73 ? -0.743 -16.216 -7.700 1.00 97.75 73 GLN A CA 1
ATOM 522 C C . GLN A 1 73 ? -1.610 -14.962 -7.580 1.00 97.75 73 GLN A C 1
ATOM 524 O O . GLN A 1 73 ? -1.726 -14.408 -6.491 1.00 97.75 73 GLN A O 1
ATOM 529 N N . TYR A 1 74 ? -2.264 -14.541 -8.665 1.00 97.38 74 TYR A N 1
ATOM 530 C CA . TYR A 1 74 ? -3.153 -13.381 -8.656 1.00 97.38 74 TYR A CA 1
ATOM 531 C C . TYR A 1 74 ? -4.321 -13.550 -7.672 1.00 97.38 74 TYR A C 1
ATOM 533 O O . TYR A 1 74 ? -4.636 -12.621 -6.927 1.00 97.38 74 TYR A O 1
ATOM 541 N N . ILE A 1 75 ? -4.935 -14.737 -7.620 1.00 98.19 75 ILE A N 1
ATOM 542 C CA . ILE A 1 75 ? -5.993 -15.052 -6.647 1.00 98.19 75 ILE A CA 1
ATOM 543 C C . ILE A 1 75 ? -5.448 -14.979 -5.217 1.00 98.19 75 ILE A C 1
ATOM 545 O O . ILE A 1 75 ? -6.047 -14.321 -4.368 1.00 98.19 75 ILE A O 1
ATOM 549 N N . SER A 1 76 ? -4.295 -15.601 -4.953 1.00 98.38 76 SER A N 1
ATOM 550 C CA . SER A 1 76 ? -3.673 -15.582 -3.624 1.00 98.38 76 SER A CA 1
ATOM 551 C C . SER A 1 76 ? -3.321 -14.164 -3.166 1.00 98.38 76 SER A C 1
ATOM 553 O O . SER A 1 76 ? -3.527 -13.832 -2.002 1.00 98.38 76 SER A O 1
ATOM 555 N N . ILE A 1 77 ? -2.810 -13.325 -4.071 1.00 98.44 77 ILE A N 1
ATOM 556 C CA . ILE A 1 77 ? -2.453 -11.931 -3.787 1.00 98.44 77 ILE A CA 1
ATOM 557 C C . ILE A 1 77 ? -3.704 -11.099 -3.473 1.00 98.44 77 ILE A C 1
ATOM 559 O O . ILE A 1 77 ? -3.704 -10.345 -2.503 1.00 98.44 77 ILE A O 1
ATOM 563 N N . ASN A 1 78 ? -4.784 -11.249 -4.247 1.00 98.06 78 ASN A N 1
ATOM 564 C CA . ASN A 1 78 ? -6.043 -10.549 -3.967 1.00 98.06 78 ASN A CA 1
ATOM 565 C C . ASN A 1 78 ? -6.674 -10.989 -2.652 1.00 98.06 78 ASN A C 1
ATOM 567 O O . ASN A 1 78 ? -7.173 -10.142 -1.917 1.00 98.06 78 ASN A O 1
ATOM 571 N N . LYS A 1 79 ? -6.619 -12.286 -2.332 1.00 98.56 79 LYS A N 1
ATOM 572 C CA . LYS A 1 79 ? -7.099 -12.785 -1.045 1.00 98.56 79 LYS A CA 1
ATOM 573 C C . LYS A 1 79 ? -6.327 -12.153 0.113 1.00 98.56 79 LYS A C 1
ATOM 575 O O . LYS A 1 79 ? -6.951 -11.599 1.004 1.00 98.56 79 LYS A O 1
ATOM 580 N N . ALA A 1 80 ? -4.996 -12.148 0.049 1.00 98.50 80 ALA A N 1
ATOM 581 C CA . ALA A 1 80 ? -4.171 -11.527 1.083 1.00 98.50 80 ALA A CA 1
ATOM 582 C C . ALA A 1 80 ? -4.458 -10.020 1.240 1.00 98.50 80 ALA A C 1
ATOM 584 O O . ALA A 1 80 ? -4.576 -9.531 2.360 1.00 98.50 80 ALA A O 1
ATOM 585 N N . GLY A 1 81 ? -4.623 -9.288 0.130 1.00 98.00 81 GLY A N 1
ATOM 586 C CA . GLY A 1 81 ? -4.997 -7.870 0.162 1.00 98.00 81 GLY A CA 1
ATOM 587 C C . GLY A 1 81 ? -6.387 -7.624 0.761 1.00 98.00 81 GLY A C 1
ATOM 588 O O . GLY A 1 81 ? -6.555 -6.712 1.567 1.00 98.00 81 GLY A O 1
ATOM 589 N N . GLY A 1 82 ? -7.370 -8.459 0.411 1.00 98.19 82 GLY A N 1
ATOM 590 C CA . GLY A 1 82 ? -8.720 -8.405 0.976 1.00 98.19 82 GLY A CA 1
ATOM 591 C C . GLY A 1 82 ? -8.743 -8.721 2.471 1.00 98.19 82 GLY A C 1
ATOM 592 O O . GLY A 1 82 ? -9.314 -7.956 3.243 1.00 98.19 82 GLY A O 1
ATOM 593 N N . ASP A 1 83 ? -8.059 -9.787 2.890 1.00 98.69 83 ASP A N 1
ATOM 594 C CA . ASP A 1 83 ? -7.949 -10.185 4.297 1.00 98.69 83 ASP A CA 1
ATOM 595 C C . ASP A 1 83 ? -7.284 -9.073 5.134 1.00 98.69 83 ASP A C 1
ATOM 597 O O . ASP A 1 83 ? -7.761 -8.745 6.223 1.00 98.69 83 ASP A O 1
ATOM 601 N N . LEU A 1 84 ? -6.234 -8.432 4.600 1.00 98.44 84 LEU A N 1
ATOM 602 C CA . LEU A 1 84 ? -5.586 -7.273 5.221 1.00 98.44 84 LEU A CA 1
ATOM 603 C C . LEU A 1 84 ? -6.548 -6.085 5.360 1.00 98.44 84 LEU A C 1
ATOM 605 O O . LEU A 1 84 ? -6.663 -5.504 6.439 1.00 98.44 84 LEU A O 1
ATOM 609 N N . PHE A 1 85 ? -7.243 -5.728 4.278 1.00 97.94 85 PHE A N 1
ATOM 610 C CA . PHE A 1 85 ? -8.218 -4.637 4.268 1.00 97.94 85 PHE A CA 1
ATOM 611 C C . PHE A 1 85 ? -9.313 -4.863 5.316 1.00 97.94 85 PHE A C 1
ATOM 613 O O . PHE A 1 85 ? -9.619 -3.965 6.103 1.00 97.94 85 PHE A O 1
ATOM 620 N N . THR A 1 86 ? -9.863 -6.079 5.368 1.00 98.50 86 THR A N 1
ATOM 621 C CA . THR A 1 86 ? -10.869 -6.470 6.355 1.00 98.50 86 THR A CA 1
ATOM 622 C C . THR A 1 86 ? -10.317 -6.349 7.769 1.00 98.50 86 THR A C 1
ATOM 624 O O . THR A 1 86 ? -10.895 -5.616 8.565 1.00 98.50 86 THR A O 1
ATOM 627 N N . ARG A 1 87 ? -9.179 -6.985 8.080 1.00 98.69 87 ARG A N 1
ATOM 628 C CA . ARG A 1 87 ? -8.586 -6.950 9.428 1.00 98.69 87 ARG A CA 1
ATOM 629 C C . ARG A 1 87 ? -8.364 -5.517 9.914 1.00 98.69 87 ARG A C 1
ATOM 631 O O . ARG A 1 87 ? -8.776 -5.178 11.024 1.00 98.69 87 ARG A O 1
ATOM 638 N N . LEU A 1 88 ? -7.783 -4.666 9.069 1.00 98.56 88 LEU A N 1
ATOM 639 C CA . LEU A 1 88 ? -7.492 -3.283 9.430 1.00 98.56 88 LEU A CA 1
ATOM 640 C C . LEU A 1 88 ? -8.762 -2.490 9.761 1.00 98.56 88 LEU A C 1
ATOM 642 O O . LEU A 1 88 ? -8.796 -1.788 10.767 1.00 98.56 88 LEU A O 1
ATOM 646 N N . LEU A 1 89 ? -9.819 -2.611 8.956 1.00 98.44 89 LEU A N 1
ATOM 647 C CA . LEU A 1 89 ? -11.044 -1.831 9.158 1.00 98.44 89 LEU A CA 1
ATOM 648 C C . LEU A 1 89 ? -11.983 -2.403 10.222 1.00 98.44 89 LEU A C 1
ATOM 650 O O . LEU A 1 89 ? -12.721 -1.646 10.852 1.00 98.44 89 LEU A O 1
ATOM 654 N N . THR A 1 90 ? -12.003 -3.722 10.411 1.00 98.38 90 THR A N 1
ATOM 655 C CA . THR A 1 90 ? -12.984 -4.377 11.291 1.00 98.38 90 THR A CA 1
ATOM 656 C C . THR A 1 90 ? -12.424 -4.775 12.645 1.00 98.38 90 THR A C 1
ATOM 658 O O . THR A 1 90 ? -13.214 -4.987 13.568 1.00 98.38 90 THR A O 1
ATOM 661 N N . THR A 1 91 ? -11.100 -4.856 12.778 1.00 98.56 91 THR A N 1
ATOM 662 C CA . THR A 1 91 ? -10.426 -5.289 14.008 1.00 98.56 91 THR A CA 1
ATOM 663 C C . THR A 1 91 ? -9.477 -4.219 14.532 1.00 98.56 91 THR A C 1
ATOM 665 O O . THR A 1 91 ? -9.613 -3.803 15.680 1.00 98.56 91 THR A O 1
ATOM 668 N N . ASP A 1 92 ? -8.543 -3.749 13.701 1.00 98.69 92 ASP A N 1
ATOM 669 C CA . ASP A 1 92 ? -7.436 -2.915 14.189 1.00 98.69 92 ASP A CA 1
ATOM 670 C C . ASP A 1 92 ? -7.833 -1.433 14.346 1.00 98.69 92 ASP A C 1
ATOM 672 O O . ASP A 1 92 ? -7.347 -0.759 15.252 1.00 98.69 92 ASP A O 1
ATOM 676 N N . CYS A 1 93 ? -8.718 -0.927 13.477 1.00 98.69 93 CYS A N 1
ATOM 677 C CA . CYS A 1 93 ? -9.120 0.486 13.393 1.00 98.69 93 CYS A CA 1
ATOM 678 C C . CYS A 1 93 ? -10.644 0.679 13.353 1.00 98.69 93 CYS A C 1
ATOM 680 O O . CYS A 1 93 ? -11.157 1.600 12.711 1.00 98.69 93 CYS A O 1
ATOM 682 N N . THR A 1 94 ? -11.407 -0.206 13.996 1.00 98.62 94 THR A N 1
ATOM 683 C CA . THR A 1 94 ? -12.880 -0.252 13.904 1.00 98.62 94 THR A CA 1
ATOM 684 C C . THR A 1 94 ? -13.557 1.035 14.366 1.00 98.62 94 THR A C 1
ATOM 686 O O . THR A 1 94 ? -14.557 1.468 13.786 1.00 98.62 94 THR A O 1
ATOM 689 N N . THR A 1 95 ? -13.037 1.655 15.424 1.00 98.56 95 THR A N 1
ATOM 690 C CA . THR A 1 95 ? -13.610 2.879 15.999 1.00 98.56 95 THR A CA 1
ATOM 691 C C . THR A 1 95 ? -13.423 4.063 15.061 1.00 98.56 95 THR A C 1
ATOM 693 O O . THR A 1 95 ? -14.381 4.785 14.774 1.00 98.56 95 THR A O 1
ATOM 696 N N . GLU A 1 96 ? -12.215 4.233 14.535 1.00 98.62 96 GLU A N 1
ATOM 697 C CA . GLU A 1 96 ? -11.869 5.271 13.574 1.00 98.62 96 GLU A CA 1
ATOM 698 C C . GLU A 1 96 ? -12.611 5.053 12.259 1.00 98.62 96 GLU A C 1
ATOM 700 O O . GLU A 1 96 ? -13.155 6.004 11.712 1.00 98.62 96 GLU A O 1
ATOM 705 N N . THR A 1 97 ? -12.723 3.803 11.803 1.00 98.31 97 THR A N 1
ATOM 706 C CA . THR A 1 97 ? -13.473 3.435 10.594 1.00 98.31 97 THR A CA 1
ATOM 707 C C . THR A 1 97 ? -14.929 3.867 10.710 1.00 98.31 97 THR A C 1
ATOM 709 O O . THR A 1 97 ? -15.446 4.560 9.835 1.00 98.31 97 THR A O 1
ATOM 712 N N . ARG A 1 98 ? -15.593 3.518 11.820 1.00 98.25 98 ARG A N 1
ATOM 713 C CA . ARG A 1 98 ? -16.988 3.904 12.062 1.00 98.25 98 ARG A CA 1
ATOM 714 C C . ARG A 1 98 ? -17.148 5.420 12.123 1.00 98.25 98 ARG A C 1
ATOM 716 O O . ARG A 1 98 ? -18.047 5.959 11.487 1.00 98.25 98 ARG A O 1
ATOM 723 N N . THR A 1 99 ? -16.275 6.093 12.869 1.00 98.06 99 THR A N 1
ATOM 724 C CA . THR A 1 99 ? -16.326 7.552 13.038 1.00 98.06 99 THR A CA 1
ATOM 725 C C . THR A 1 99 ? -16.105 8.274 11.711 1.00 98.06 99 THR A C 1
ATOM 727 O O . THR A 1 99 ? -16.828 9.212 11.393 1.00 98.06 99 THR A O 1
ATOM 730 N N . ALA A 1 100 ? -15.137 7.822 10.914 1.00 97.06 100 ALA A N 1
ATOM 731 C CA . ALA A 1 100 ? -14.825 8.402 9.617 1.00 97.06 100 ALA A CA 1
ATOM 732 C C . ALA A 1 100 ? -15.977 8.222 8.624 1.00 97.06 100 ALA A C 1
ATOM 734 O O . ALA A 1 100 ? -16.369 9.185 7.975 1.00 97.06 100 ALA A O 1
ATOM 735 N N . LEU A 1 101 ? -16.594 7.038 8.578 1.00 96.00 101 LEU A N 1
ATOM 736 C CA . LEU A 1 101 ? -17.769 6.801 7.736 1.00 96.00 101 LEU A CA 1
ATOM 737 C C . LEU A 1 101 ? -18.977 7.655 8.145 1.00 96.00 101 LEU A C 1
ATOM 739 O O . LEU A 1 101 ? -19.704 8.131 7.280 1.00 96.00 101 LEU A O 1
ATOM 743 N N . GLN A 1 102 ? -19.196 7.855 9.447 1.00 96.19 102 GLN A N 1
ATOM 744 C CA . GLN A 1 102 ? -20.319 8.650 9.956 1.00 96.19 102 GLN A CA 1
ATOM 745 C C . GLN A 1 102 ? -20.140 10.153 9.724 1.00 96.19 102 GLN A C 1
ATOM 747 O O . GLN A 1 102 ? -21.110 10.833 9.399 1.00 96.19 102 GLN A O 1
ATOM 752 N N . SER A 1 103 ? -18.922 10.665 9.911 1.00 94.62 103 SER A N 1
ATOM 753 C CA . SER A 1 103 ? -18.638 12.104 9.856 1.00 94.62 103 SER A CA 1
ATOM 754 C C . SER A 1 103 ? -18.246 12.584 8.461 1.00 94.62 103 SER A C 1
ATOM 756 O O . SER A 1 103 ? -18.716 13.628 8.018 1.00 94.62 103 SER A O 1
ATOM 758 N N . ASP A 1 104 ? -17.399 11.818 7.768 1.00 92.88 104 ASP A N 1
ATOM 759 C CA . ASP A 1 104 ? -16.726 12.242 6.535 1.00 92.88 104 ASP A CA 1
ATOM 760 C C . ASP A 1 104 ? -17.173 11.421 5.304 1.00 92.88 104 ASP A C 1
ATOM 762 O O . ASP A 1 104 ? -16.835 11.759 4.168 1.00 92.88 104 ASP A O 1
ATOM 766 N N . GLY A 1 105 ? -17.954 10.355 5.513 1.00 92.06 105 GLY A N 1
ATOM 767 C CA . GLY A 1 105 ? -18.523 9.514 4.460 1.00 92.06 105 GLY A CA 1
ATOM 768 C C . GLY A 1 105 ? -17.568 8.458 3.892 1.00 92.06 105 GLY A C 1
ATOM 769 O O . GLY A 1 105 ? -16.452 8.248 4.364 1.00 92.06 105 GLY A O 1
ATOM 770 N N . GLU A 1 106 ? -18.013 7.763 2.843 1.00 90.88 106 GLU A N 1
ATOM 771 C CA . GLU A 1 106 ? -17.291 6.621 2.253 1.00 90.88 106 GLU A CA 1
ATOM 772 C C . GLU A 1 106 ? -15.923 6.994 1.664 1.00 90.88 106 GLU A C 1
ATOM 774 O O . GLU A 1 106 ? -14.987 6.189 1.695 1.00 90.88 106 GLU A O 1
ATOM 779 N N . ALA A 1 107 ? -15.768 8.236 1.191 1.00 91.81 107 ALA A N 1
ATOM 780 C CA . ALA A 1 107 ? -14.503 8.747 0.663 1.00 91.81 107 ALA A CA 1
ATOM 781 C C . ALA A 1 107 ? -13.369 8.719 1.705 1.00 91.81 107 ALA A C 1
ATOM 783 O O . ALA A 1 107 ? -12.192 8.651 1.333 1.00 91.81 107 ALA A O 1
ATOM 784 N N . ALA A 1 108 ? -13.708 8.706 3.000 1.00 94.50 108 ALA A N 1
ATOM 785 C CA . ALA A 1 108 ? -12.741 8.588 4.079 1.00 94.50 108 ALA A CA 1
ATOM 786 C C . ALA A 1 108 ? -11.912 7.301 3.975 1.00 94.50 108 ALA A C 1
ATOM 788 O O . ALA A 1 108 ? -10.699 7.335 4.171 1.00 94.50 108 ALA A O 1
ATOM 789 N N . ILE A 1 109 ? -12.533 6.180 3.589 1.00 95.12 109 ILE A N 1
ATOM 790 C CA . ILE A 1 109 ? -11.833 4.899 3.440 1.00 95.12 109 ILE A CA 1
ATOM 791 C C . ILE A 1 109 ? -10.771 5.003 2.346 1.00 95.12 109 ILE A C 1
ATOM 793 O O . ILE A 1 109 ? -9.609 4.670 2.579 1.00 95.12 109 ILE A O 1
ATOM 797 N N . GLN A 1 110 ? -11.137 5.520 1.170 1.00 93.81 110 GLN A N 1
ATOM 798 C CA . GLN A 1 110 ? -10.199 5.690 0.059 1.00 93.81 110 GLN A CA 1
ATOM 799 C C . GLN A 1 110 ? -9.024 6.597 0.447 1.00 93.81 110 GLN A C 1
ATOM 801 O O . GLN A 1 110 ? -7.865 6.277 0.164 1.00 93.81 110 GLN A O 1
ATOM 806 N N . ALA A 1 111 ? -9.305 7.719 1.108 1.00 95.31 111 ALA A N 1
ATOM 807 C CA . ALA A 1 111 ? -8.273 8.649 1.542 1.00 95.31 111 ALA A CA 1
ATOM 808 C C . ALA A 1 111 ? -7.325 8.021 2.578 1.00 95.31 111 ALA A C 1
ATOM 810 O O . ALA A 1 111 ? -6.105 8.141 2.457 1.00 95.31 111 ALA A O 1
ATOM 811 N N . SER A 1 112 ? -7.861 7.284 3.551 1.00 96.38 112 SER A N 1
ATOM 812 C CA . SER A 1 112 ? -7.050 6.599 4.558 1.00 96.38 112 SER A CA 1
ATOM 813 C C . SER A 1 112 ? -6.202 5.472 3.975 1.00 96.38 112 SER A C 1
ATOM 815 O O . SER A 1 112 ? -5.028 5.347 4.327 1.00 96.38 112 SER A O 1
ATOM 817 N N . PHE A 1 113 ? -6.731 4.702 3.022 1.00 94.94 113 PHE A N 1
ATOM 818 C CA . PHE A 1 113 ? -5.932 3.709 2.300 1.00 94.94 113 PHE A CA 1
ATOM 819 C C . PHE A 1 113 ? -4.873 4.341 1.397 1.00 94.94 113 PHE A C 1
ATOM 821 O O . PHE A 1 113 ? -3.802 3.761 1.230 1.00 94.94 113 PHE A O 1
ATOM 828 N N . THR A 1 114 ? -5.116 5.543 0.867 1.00 95.12 114 THR A N 1
ATOM 829 C CA . THR A 1 114 ? -4.090 6.300 0.133 1.00 95.12 114 THR A CA 1
ATOM 830 C C . THR A 1 114 ? -2.910 6.635 1.046 1.00 95.12 114 THR A C 1
ATOM 832 O O . THR A 1 114 ? -1.763 6.417 0.659 1.00 95.12 114 THR A O 1
ATOM 835 N N . ALA A 1 115 ? -3.169 7.080 2.281 1.00 95.75 115 ALA A N 1
ATOM 836 C CA . ALA A 1 115 ? -2.118 7.336 3.268 1.00 95.75 115 ALA A CA 1
ATOM 837 C C . ALA A 1 115 ? -1.340 6.059 3.643 1.00 95.75 115 ALA A C 1
ATOM 839 O O . ALA A 1 115 ? -0.107 6.069 3.690 1.00 95.75 115 ALA A O 1
ATOM 840 N N . LEU A 1 116 ? -2.037 4.936 3.847 1.00 96.56 116 LEU A N 1
ATOM 841 C CA . LEU A 1 116 ? -1.392 3.643 4.093 1.00 96.56 116 LEU A CA 1
ATOM 842 C C . LEU A 1 116 ? -0.529 3.195 2.900 1.00 96.56 116 LEU A C 1
ATOM 844 O O . LEU A 1 116 ? 0.610 2.767 3.084 1.00 96.56 116 LEU A O 1
ATOM 848 N N . GLY A 1 117 ? -1.038 3.338 1.675 1.00 95.31 117 GLY A N 1
ATOM 849 C CA . GLY A 1 117 ? -0.309 3.023 0.447 1.00 95.31 117 GLY A CA 1
ATOM 850 C C . GLY A 1 117 ? 0.948 3.873 0.276 1.00 95.31 117 GLY A C 1
ATOM 851 O O . GLY A 1 117 ? 2.002 3.343 -0.068 1.00 95.31 117 GLY A O 1
ATOM 852 N N . GLN A 1 118 ? 0.878 5.170 0.593 1.00 95.12 118 GLN A N 1
ATOM 853 C CA . GLN A 1 118 ? 2.049 6.051 0.613 1.00 95.12 118 GLN A CA 1
ATOM 854 C C . GLN A 1 118 ? 3.102 5.562 1.607 1.00 95.12 118 GLN A C 1
ATOM 856 O O . GLN A 1 118 ? 4.279 5.502 1.257 1.00 95.12 118 GLN A O 1
ATOM 861 N N . LYS A 1 119 ? 2.697 5.163 2.820 1.00 94.56 119 LYS A N 1
ATOM 862 C CA . LYS A 1 119 ? 3.627 4.603 3.808 1.00 94.56 119 LYS A CA 1
ATOM 863 C C . LYS A 1 119 ? 4.278 3.312 3.308 1.00 94.56 119 LYS A C 1
ATOM 865 O O . LYS A 1 119 ? 5.493 3.168 3.423 1.00 94.56 119 LYS A O 1
ATOM 870 N N . ALA A 1 120 ? 3.491 2.402 2.740 1.00 95.00 120 ALA A N 1
ATOM 871 C CA . ALA A 1 120 ? 3.997 1.139 2.214 1.00 95.00 120 ALA A CA 1
ATOM 872 C C . ALA A 1 120 ? 4.977 1.355 1.047 1.00 95.00 120 ALA A C 1
ATOM 874 O O . ALA A 1 120 ? 6.042 0.740 1.006 1.00 95.00 120 ALA A O 1
ATOM 875 N N . LEU A 1 121 ? 4.665 2.284 0.136 1.00 93.00 121 LEU A N 1
ATOM 876 C CA . LEU A 1 121 ? 5.557 2.653 -0.961 1.00 93.00 121 LEU A CA 1
ATOM 877 C C . LEU A 1 121 ? 6.842 3.317 -0.456 1.00 93.00 121 LEU A C 1
ATOM 879 O O . LEU A 1 121 ? 7.911 3.001 -0.961 1.00 93.00 121 LEU A O 1
ATOM 883 N N . GLN A 1 122 ? 6.773 4.193 0.551 1.00 93.00 122 GLN A N 1
ATOM 884 C CA . GLN A 1 122 ? 7.974 4.752 1.187 1.00 93.00 122 GLN A CA 1
ATOM 885 C C . GLN A 1 122 ? 8.871 3.649 1.758 1.00 93.00 122 GLN A C 1
ATOM 887 O O . GLN A 1 122 ? 10.087 3.726 1.614 1.00 93.00 122 GLN A O 1
ATOM 892 N N . GLY A 1 123 ? 8.278 2.618 2.371 1.00 91.06 123 GLY A N 1
ATOM 893 C CA . GLY A 1 123 ? 9.007 1.437 2.831 1.00 91.06 123 GLY A CA 1
ATOM 894 C C . GLY A 1 123 ? 9.719 0.715 1.685 1.00 91.06 123 GLY A C 1
ATOM 895 O O . GLY A 1 123 ? 10.916 0.461 1.780 1.00 91.06 123 GLY A O 1
ATOM 896 N N . LEU A 1 124 ? 9.015 0.463 0.576 1.00 91.69 124 LEU A N 1
ATOM 897 C CA . LEU A 1 124 ? 9.588 -0.163 -0.622 1.00 91.69 124 LEU A CA 1
ATOM 898 C C . LEU A 1 124 ? 10.726 0.668 -1.231 1.00 91.69 124 LEU A C 1
ATOM 900 O O . LEU A 1 124 ? 11.774 0.130 -1.566 1.00 91.69 124 LEU A O 1
ATOM 904 N N . LEU A 1 125 ? 10.526 1.980 -1.364 1.00 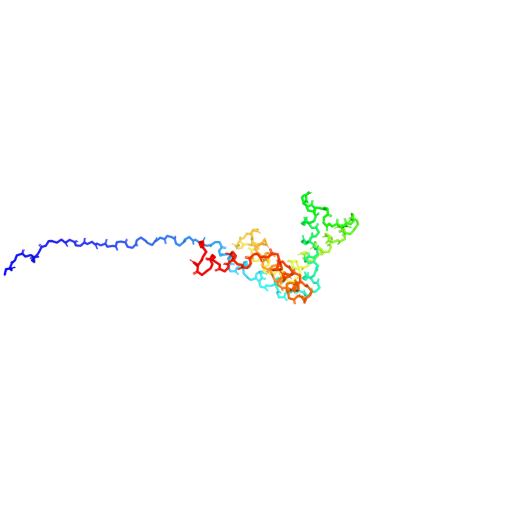91.81 125 LEU A N 1
ATOM 905 C CA . LEU A 1 125 ? 11.536 2.903 -1.881 1.00 91.81 125 LEU A CA 1
ATOM 906 C C . LEU A 1 125 ? 12.743 3.021 -0.943 1.00 91.81 125 LEU A C 1
ATOM 908 O O . LEU A 1 125 ? 13.789 3.488 -1.369 1.00 91.81 125 LEU A O 1
ATOM 912 N N . GLY A 1 126 ? 12.626 2.618 0.322 1.00 91.56 126 GLY A N 1
ATOM 913 C CA . GLY A 1 126 ? 13.750 2.531 1.251 1.00 91.56 126 GLY A CA 1
ATOM 914 C C . GLY A 1 126 ? 14.668 1.325 1.021 1.00 91.56 126 GLY A C 1
ATOM 915 O O . GLY A 1 126 ? 15.751 1.290 1.601 1.00 91.56 126 GLY A O 1
ATOM 916 N N . ASP A 1 127 ? 14.268 0.346 0.199 1.00 93.44 127 ASP A N 1
ATOM 917 C CA . ASP A 1 127 ? 15.089 -0.828 -0.109 1.00 93.44 127 ASP A CA 1
ATOM 918 C C . ASP A 1 127 ? 16.307 -0.456 -0.967 1.00 93.44 127 ASP A C 1
ATOM 920 O O . ASP A 1 127 ? 16.206 0.290 -1.945 1.00 93.44 127 ASP A O 1
ATOM 924 N N . ALA A 1 128 ? 17.472 -1.011 -0.626 1.00 93.56 128 ALA A N 1
ATOM 925 C CA . ALA A 1 128 ? 18.728 -0.689 -1.298 1.00 93.56 128 ALA A CA 1
ATOM 926 C C . ALA A 1 128 ? 18.726 -1.069 -2.790 1.00 93.56 128 ALA A C 1
ATOM 928 O O . ALA A 1 128 ? 19.284 -0.334 -3.606 1.00 93.56 128 ALA A O 1
ATOM 929 N N . ASN A 1 129 ? 18.072 -2.173 -3.169 1.00 94.44 129 ASN A N 1
ATOM 930 C CA . ASN A 1 129 ? 17.996 -2.589 -4.570 1.00 94.44 129 ASN A CA 1
ATOM 931 C C . ASN A 1 129 ? 17.084 -1.653 -5.365 1.00 94.44 129 ASN A C 1
ATOM 933 O O . ASN A 1 129 ? 17.398 -1.304 -6.501 1.00 94.44 129 ASN A O 1
ATOM 937 N N . VAL A 1 130 ? 15.978 -1.207 -4.761 1.00 94.06 130 VAL A N 1
ATOM 938 C CA . VAL A 1 130 ? 15.055 -0.251 -5.390 1.00 94.06 130 VAL A CA 1
ATOM 939 C C . VAL A 1 130 ? 15.731 1.106 -5.578 1.00 94.06 130 VAL A C 1
ATOM 941 O O . VAL A 1 130 ? 15.641 1.686 -6.658 1.00 94.06 130 VAL A O 1
ATOM 944 N N . GLN A 1 131 ? 16.464 1.591 -4.573 1.00 93.12 131 GLN A N 1
ATOM 945 C CA . GLN A 1 131 ? 17.236 2.833 -4.684 1.00 93.12 131 GLN A CA 1
ATOM 946 C C . GLN A 1 131 ? 18.303 2.758 -5.778 1.00 93.12 131 GLN A C 1
ATOM 948 O O . GLN A 1 131 ? 18.445 3.696 -6.561 1.00 93.12 131 GLN A O 1
ATOM 953 N N . SER A 1 132 ? 19.013 1.629 -5.876 1.00 92.81 132 SER A N 1
ATOM 954 C CA . SER A 1 132 ? 19.963 1.403 -6.969 1.00 92.81 132 SER A CA 1
ATOM 955 C C . SER A 1 132 ? 19.265 1.466 -8.330 1.00 92.81 132 SER A C 1
ATOM 957 O O . SER A 1 132 ? 19.703 2.208 -9.204 1.00 92.81 132 SER A O 1
ATOM 959 N N . ALA A 1 133 ? 18.135 0.768 -8.484 1.00 92.94 133 ALA A N 1
ATOM 960 C CA . ALA A 1 133 ? 17.379 0.729 -9.735 1.00 92.94 133 ALA A CA 1
ATOM 961 C C . ALA A 1 133 ? 16.842 2.107 -10.169 1.00 92.94 133 ALA A C 1
ATOM 963 O O . ALA A 1 133 ? 16.777 2.404 -11.360 1.00 92.94 133 ALA A O 1
ATOM 964 N N . ILE A 1 134 ? 16.480 2.981 -9.222 1.00 89.88 134 ILE A N 1
ATOM 965 C CA . ILE A 1 134 ? 16.096 4.371 -9.525 1.00 89.88 134 ILE A CA 1
ATOM 966 C C . ILE A 1 134 ? 17.274 5.135 -10.147 1.00 89.88 134 ILE A C 1
ATOM 968 O O . ILE A 1 134 ? 17.090 5.905 -11.094 1.00 89.88 134 ILE A O 1
ATOM 972 N N . GLY A 1 135 ? 18.485 4.908 -9.635 1.00 88.62 135 GLY A N 1
ATOM 973 C CA . GLY A 1 135 ? 19.714 5.512 -10.146 1.00 88.62 135 GLY A CA 1
ATOM 974 C C . GLY A 1 135 ? 20.075 5.057 -11.560 1.00 88.62 135 GLY A C 1
ATOM 975 O O . GLY A 1 135 ? 20.617 5.854 -12.325 1.00 88.62 135 GLY A O 1
ATOM 976 N N . ASP A 1 136 ? 19.713 3.832 -11.948 1.00 91.81 136 ASP A N 1
ATOM 977 C CA . ASP A 1 136 ? 20.041 3.275 -13.265 1.00 91.81 136 ASP A CA 1
ATOM 978 C C . ASP A 1 136 ? 19.464 4.105 -14.418 1.00 91.81 136 ASP A C 1
ATOM 980 O O . ASP A 1 136 ? 20.053 4.156 -15.492 1.00 91.81 136 ASP A O 1
ATOM 984 N N . MET A 1 137 ? 18.350 4.817 -14.229 1.00 90.25 137 MET A N 1
ATOM 985 C CA . MET A 1 137 ? 17.820 5.709 -15.269 1.00 90.25 137 MET A CA 1
ATOM 986 C C . MET A 1 137 ? 18.784 6.867 -15.583 1.00 90.25 137 MET A C 1
ATOM 988 O O . MET A 1 137 ? 18.851 7.327 -16.724 1.00 90.25 137 MET A O 1
ATOM 992 N N . LEU A 1 138 ? 19.551 7.340 -14.593 1.00 88.94 138 LEU A N 1
ATOM 993 C CA . LEU A 1 138 ? 20.422 8.512 -14.728 1.00 88.94 138 LEU A CA 1
ATOM 994 C C . LEU A 1 138 ? 21.533 8.309 -15.762 1.00 88.94 138 LEU A C 1
ATOM 996 O O . LEU A 1 138 ? 21.993 9.291 -16.344 1.00 88.94 138 LEU A O 1
ATOM 1000 N N . GLN A 1 139 ? 21.918 7.061 -16.046 1.00 91.06 139 GLN A N 1
ATOM 1001 C CA . GLN A 1 139 ? 22.898 6.746 -17.091 1.00 91.06 139 GLN A CA 1
ATOM 1002 C C . GLN A 1 139 ? 22.396 7.085 -18.506 1.00 91.06 139 GLN A C 1
ATOM 1004 O O . GLN A 1 139 ? 23.193 7.214 -19.432 1.00 91.06 139 GLN A O 1
ATOM 1009 N N . TYR A 1 140 ? 21.082 7.254 -18.673 1.00 93.75 140 TYR A N 1
ATOM 1010 C CA . TYR A 1 140 ? 20.438 7.571 -19.948 1.00 93.75 140 TYR A CA 1
ATOM 1011 C C . TYR A 1 140 ? 19.968 9.030 -20.044 1.00 93.75 140 TYR A C 1
ATOM 1013 O O . TYR A 1 140 ? 19.411 9.433 -21.065 1.00 93.75 140 TYR A O 1
ATOM 1021 N N . VAL A 1 141 ? 20.178 9.838 -19.001 1.00 93.56 141 VAL A N 1
ATOM 1022 C CA . VAL A 1 141 ? 19.804 11.258 -18.997 1.00 93.56 141 VAL A CA 1
ATOM 1023 C C . VAL A 1 141 ? 20.891 12.078 -19.692 1.00 93.56 141 VAL A C 1
ATOM 1025 O O . VAL A 1 141 ? 22.061 12.014 -19.321 1.00 93.56 141 VAL A O 1
ATOM 1028 N N . ASP A 1 142 ? 20.509 12.910 -20.668 1.00 94.62 142 ASP A N 1
ATOM 1029 C CA . ASP A 1 142 ? 21.429 13.879 -21.276 1.00 94.62 142 ASP A CA 1
ATOM 1030 C C . ASP A 1 142 ? 21.746 14.996 -20.277 1.00 94.62 142 ASP A C 1
ATOM 1032 O O . ASP A 1 142 ? 21.052 16.013 -20.172 1.00 94.62 142 ASP A O 1
ATOM 1036 N N . GLN A 1 143 ? 22.825 14.785 -19.531 1.00 90.56 143 GLN A N 1
ATOM 1037 C CA . GLN A 1 143 ? 23.281 15.711 -18.505 1.00 90.56 143 GLN A CA 1
ATOM 1038 C C . GLN A 1 143 ? 23.657 17.075 -19.079 1.00 90.56 143 GLN A C 1
ATOM 1040 O O . GLN A 1 143 ? 23.473 18.078 -18.397 1.00 90.56 143 GLN A O 1
ATOM 1045 N N . ARG A 1 144 ? 24.142 17.150 -20.327 1.00 90.56 144 ARG A N 1
ATOM 1046 C CA . ARG A 1 144 ? 24.502 18.434 -20.947 1.00 90.56 144 ARG A CA 1
ATOM 1047 C C . ARG A 1 144 ? 23.260 19.243 -21.262 1.00 90.56 144 ARG A C 1
ATOM 1049 O O . ARG A 1 144 ? 23.210 20.424 -20.933 1.00 90.56 144 ARG A O 1
ATOM 1056 N N . LYS A 1 145 ? 22.242 18.607 -21.843 1.00 93.75 145 LYS A N 1
ATOM 1057 C CA . LYS A 1 145 ? 20.961 19.265 -22.113 1.00 93.75 145 LYS A CA 1
ATOM 1058 C C . LYS A 1 145 ? 20.262 19.682 -20.821 1.00 93.75 145 LYS A C 1
ATOM 1060 O O . LYS A 1 145 ? 19.747 20.795 -20.743 1.00 93.75 145 LYS A O 1
ATOM 1065 N N . LEU A 1 146 ? 20.287 18.825 -19.799 1.00 92.50 146 LEU A N 1
ATOM 1066 C CA . LEU A 1 146 ? 19.736 19.144 -18.485 1.00 92.50 146 LEU A CA 1
ATOM 1067 C C . LEU A 1 146 ? 20.477 20.321 -17.838 1.00 92.50 146 LEU A C 1
ATOM 1069 O O . LEU A 1 146 ? 19.844 21.279 -17.405 1.00 92.50 146 LEU A O 1
ATOM 1073 N N . LEU A 1 147 ? 21.811 20.295 -17.824 1.00 91.19 147 LEU A N 1
ATOM 1074 C CA . LEU A 1 147 ? 22.622 21.372 -17.262 1.00 91.19 147 LEU A CA 1
ATOM 1075 C C . LEU A 1 147 ? 22.416 22.686 -18.024 1.00 91.19 147 LEU A C 1
ATOM 1077 O O . LEU A 1 147 ? 22.255 23.730 -17.397 1.00 91.19 147 LEU A O 1
ATOM 1081 N N . GLY A 1 148 ? 22.358 22.640 -19.356 1.00 94.44 148 GLY A N 1
ATOM 1082 C CA . GLY A 1 148 ? 22.057 23.802 -20.191 1.00 94.44 148 GLY A CA 1
ATOM 1083 C C . GLY A 1 148 ? 20.690 24.415 -19.872 1.00 94.44 148 GLY A C 1
ATOM 1084 O O . GLY A 1 148 ? 20.590 25.634 -19.748 1.00 94.44 148 GLY A O 1
ATOM 1085 N N . ALA A 1 149 ? 19.663 23.584 -19.654 1.00 92.56 149 ALA A N 1
ATOM 1086 C CA . ALA A 1 149 ? 18.327 24.039 -19.266 1.00 92.56 149 ALA A CA 1
ATOM 1087 C C . ALA A 1 149 ? 18.284 24.639 -17.848 1.00 92.56 149 ALA A C 1
ATOM 1089 O O . ALA A 1 149 ? 17.585 25.622 -17.623 1.00 92.56 149 ALA A O 1
ATOM 1090 N N . LEU A 1 150 ? 19.036 24.074 -16.899 1.00 91.81 150 LEU A N 1
ATOM 1091 C CA . LEU A 1 150 ? 19.054 24.530 -15.503 1.00 91.81 150 LEU A CA 1
ATOM 1092 C C . LEU A 1 150 ? 19.917 25.780 -15.280 1.00 91.81 150 LEU A C 1
ATOM 1094 O O . LEU A 1 150 ? 19.633 26.568 -14.383 1.00 91.81 150 LEU A O 1
ATOM 1098 N N . THR A 1 151 ? 20.973 25.958 -16.073 1.00 90.62 151 THR A N 1
ATOM 1099 C CA . THR A 1 151 ? 21.918 27.082 -15.936 1.00 90.62 151 THR A CA 1
ATOM 1100 C C . THR A 1 151 ? 21.657 28.216 -16.924 1.00 90.62 151 THR A C 1
ATOM 1102 O O . THR A 1 151 ? 22.294 29.261 -16.830 1.00 90.62 151 THR A O 1
ATOM 1105 N N . GLY A 1 152 ? 20.735 28.028 -17.876 1.00 75.88 152 GLY A N 1
ATOM 1106 C CA . GLY A 1 152 ? 20.454 28.999 -18.936 1.00 75.88 152 GLY A CA 1
ATOM 1107 C C . GLY A 1 152 ? 21.575 29.136 -19.974 1.00 75.88 152 GLY A C 1
ATOM 1108 O O . GLY A 1 152 ? 21.520 30.034 -20.806 1.00 75.88 152 GLY A O 1
ATOM 1109 N N . LEU A 1 153 ? 22.584 28.258 -19.941 1.00 66.69 153 LEU A N 1
ATOM 1110 C CA . LEU A 1 153 ? 23.731 28.259 -20.860 1.00 66.69 153 LEU A CA 1
ATOM 1111 C C . LEU A 1 153 ? 23.485 27.431 -22.135 1.00 66.69 153 LEU A C 1
ATOM 1113 O O . LEU A 1 153 ? 24.398 27.248 -22.935 1.00 66.69 153 LEU A O 1
ATOM 1117 N N . GLY A 1 154 ? 22.275 26.894 -22.317 1.00 57.22 154 GLY A N 1
ATOM 1118 C CA . GLY A 1 154 ? 21.904 26.084 -23.477 1.00 57.22 154 GLY A CA 1
ATOM 1119 C C . GLY A 1 154 ? 21.404 26.919 -24.657 1.00 57.22 154 GLY A C 1
ATOM 1120 O O . GLY A 1 154 ? 20.192 27.052 -24.823 1.00 57.22 154 GLY A O 1
ATOM 1121 N N . GLY A 1 155 ? 22.334 27.442 -25.461 1.00 53.69 155 GLY A N 1
ATOM 1122 C CA . GLY A 1 155 ? 22.128 27.888 -26.844 1.00 53.69 155 GLY A CA 1
ATOM 1123 C C . GLY A 1 155 ? 23.019 27.087 -27.780 1.00 53.69 155 GLY A C 1
ATOM 1124 O O . GLY A 1 155 ? 24.225 26.989 -27.463 1.00 53.69 155 GLY A O 1
#

Foldseek 3Di:
DPPPPDDDDDPPPPPPPDPPPPPPPQPPLLVLLLVQLQVQQDLVNLVLLVLLVVLVVCPPPVNVVVDDQDPVNNVVSVVSNVVSLCCSCVPRRVPSNVSSCVPVNPVSSVSSVVSNNVSSVVVVCPDPVNVVVVCVVVVVDPVVVVCCVVVVVPD

pLDDT: mean 86.8, std 18.21, range [40.81, 98.69]

Secondary structure (DSSP, 8-state):
---SSS---------------------HHHHHHHHHHHHH--HHHHHHHHHHHHHHHTTSTTTGGG----HHHHHHHHHHHHHHHHHIIIIISHHHHHHHHHHT-THHHHHHHHHHHHHHHHHHHTSHHHHHHHHHGGGGS-HHHHHHHHHS---

Radius of gyration: 26.23 Å; chains: 1; bounding box: 45×96×43 Å

Sequence (155 aa):
MKHFLKIFLISAVTATALPAAANAATGPATQALSACLVRSASADDQVTLVRWAFAIMARHPKVADMSAISASQYISINKAGGDLFTRLLTTDCTTETRTALQSDGEAAIQASFTALGQKALQGLLGDANVQSAIGDMLQYVDQRKLLGALTGLGG